Protein AF-A0AAJ0MKV3-F1 (afdb_monomer)

Organism: NCBI:txid260671

Structure (mmCIF, N/CA/C/O backbone):
data_AF-A0AAJ0MKV3-F1
#
_entry.id   AF-A0AAJ0MKV3-F1
#
loop_
_atom_site.group_PDB
_atom_site.id
_atom_site.type_symbol
_atom_site.label_atom_id
_atom_site.label_alt_id
_atom_site.label_comp_id
_atom_site.label_asym_id
_atom_site.label_entity_id
_atom_site.label_seq_id
_atom_site.pdbx_PDB_ins_code
_atom_site.Cartn_x
_atom_site.Cartn_y
_atom_site.Cartn_z
_atom_site.occupancy
_atom_site.B_iso_or_equiv
_atom_site.auth_seq_id
_atom_site.auth_comp_id
_atom_site.auth_asym_id
_atom_site.auth_atom_id
_atom_site.pdbx_PDB_model_num
ATOM 1 N N . ASN A 1 1 ? 8.457 12.440 8.730 1.00 50.19 1 ASN A N 1
ATOM 2 C CA . ASN A 1 1 ? 7.302 12.245 7.826 1.00 50.19 1 ASN A CA 1
ATOM 3 C C . ASN A 1 1 ? 7.473 13.050 6.554 1.00 50.19 1 ASN A C 1
ATOM 5 O O . ASN A 1 1 ? 7.252 14.252 6.588 1.00 50.19 1 ASN A O 1
ATOM 9 N N . ARG A 1 2 ? 7.881 12.411 5.450 1.00 69.75 2 ARG A N 1
ATOM 10 C CA . ARG A 1 2 ? 7.778 13.024 4.119 1.00 69.75 2 ARG A CA 1
ATOM 11 C C . ARG A 1 2 ? 6.390 12.705 3.550 1.00 69.75 2 ARG A C 1
ATOM 13 O O . ARG A 1 2 ? 6.001 11.540 3.612 1.00 69.75 2 ARG A O 1
ATOM 20 N N . PRO A 1 3 ? 5.633 13.694 3.052 1.00 78.44 3 PRO A N 1
ATOM 21 C CA . PRO A 1 3 ? 4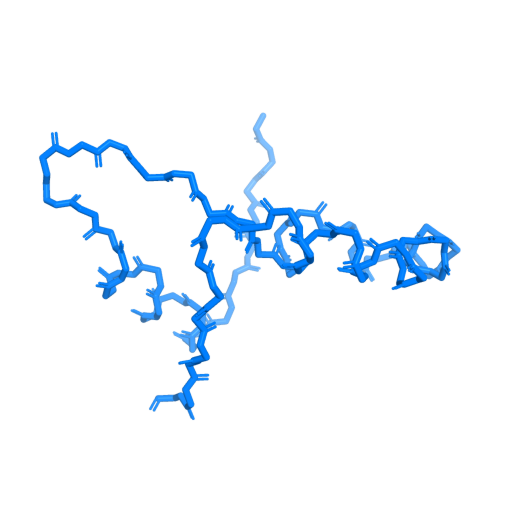.379 13.420 2.362 1.00 78.44 3 PRO A CA 1
ATOM 22 C C . PRO A 1 3 ? 4.648 12.603 1.088 1.00 78.44 3 PRO A C 1
ATOM 24 O O . PRO A 1 3 ? 5.605 12.877 0.365 1.00 78.44 3 PRO A O 1
ATOM 27 N N . CYS A 1 4 ? 3.812 11.596 0.831 1.00 79.75 4 CYS A N 1
ATOM 28 C CA . CYS A 1 4 ? 3.835 10.786 -0.387 1.00 79.75 4 CYS A CA 1
ATOM 29 C C . CYS A 1 4 ? 2.635 11.182 -1.251 1.00 79.75 4 CYS A C 1
ATOM 31 O O . CYS A 1 4 ? 1.495 11.134 -0.785 1.00 79.75 4 CYS A O 1
ATOM 33 N N . LEU A 1 5 ? 2.892 11.602 -2.490 1.00 86.81 5 LEU A N 1
ATOM 34 C CA . LEU A 1 5 ? 1.837 11.876 -3.461 1.00 86.81 5 LEU A CA 1
ATOM 35 C C . LEU A 1 5 ? 1.364 10.552 -4.064 1.00 86.81 5 LEU A C 1
ATOM 37 O O . LEU A 1 5 ? 2.176 9.763 -4.542 1.00 86.81 5 LEU A O 1
ATOM 41 N N . ILE A 1 6 ? 0.052 10.326 -4.055 1.00 90.50 6 ILE A N 1
ATOM 42 C CA . ILE A 1 6 ? -0.576 9.126 -4.614 1.00 90.50 6 ILE A CA 1
ATOM 43 C C . ILE A 1 6 ? -1.566 9.500 -5.717 1.00 90.50 6 ILE A C 1
ATOM 45 O O . ILE A 1 6 ? -2.192 10.558 -5.671 1.00 90.50 6 ILE A O 1
ATOM 49 N N . GLY A 1 7 ? -1.720 8.620 -6.707 1.00 91.69 7 GLY A N 1
ATOM 50 C CA . GLY A 1 7 ? -2.723 8.782 -7.761 1.00 91.69 7 GLY A CA 1
ATOM 51 C C . GLY A 1 7 ? -4.152 8.539 -7.262 1.00 91.69 7 GLY A C 1
ATOM 52 O O . GLY A 1 7 ? -4.365 7.859 -6.255 1.00 91.69 7 GLY A O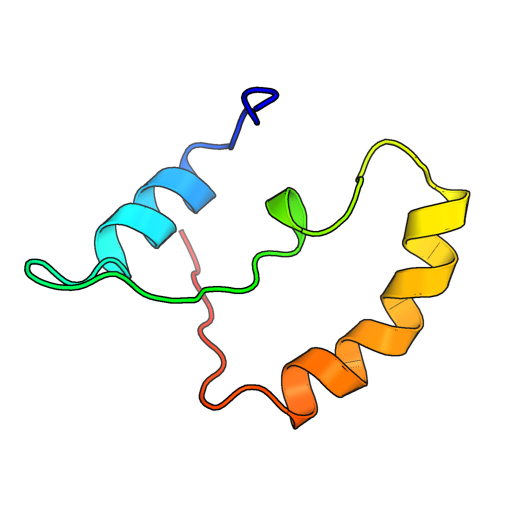 1
ATOM 53 N N . GLY A 1 8 ? -5.141 9.044 -8.007 1.00 94.25 8 GLY A N 1
ATOM 54 C CA . GLY A 1 8 ? -6.563 8.945 -7.645 1.00 94.25 8 GLY A CA 1
ATOM 55 C C . GLY A 1 8 ? -7.059 7.509 -7.454 1.00 94.25 8 GLY A C 1
ATOM 56 O O . GLY A 1 8 ? -7.802 7.240 -6.517 1.00 94.25 8 GLY A O 1
ATOM 57 N N . ASN A 1 9 ? -6.578 6.566 -8.270 1.00 93.75 9 ASN A N 1
ATOM 58 C CA . ASN A 1 9 ? -6.951 5.157 -8.136 1.00 93.75 9 ASN A CA 1
ATOM 59 C C . ASN A 1 9 ? -6.546 4.578 -6.764 1.00 93.75 9 ASN A C 1
ATOM 61 O O . ASN A 1 9 ? -7.359 3.997 -6.046 1.00 93.75 9 ASN A O 1
ATOM 65 N N . LEU A 1 10 ? -5.293 4.812 -6.355 1.00 93.25 10 LEU A N 1
ATOM 66 C CA . LEU A 1 10 ? -4.793 4.358 -5.058 1.00 93.25 10 LEU A CA 1
ATOM 67 C C . LEU A 1 10 ? -5.501 5.074 -3.902 1.00 93.25 10 LEU A C 1
ATOM 69 O O . LEU A 1 10 ? -5.795 4.452 -2.884 1.00 93.25 10 LEU A O 1
ATOM 73 N N . TYR A 1 11 ? -5.820 6.358 -4.062 1.00 94.62 11 TYR A N 1
ATOM 74 C CA . TYR A 1 11 ? -6.601 7.096 -3.073 1.00 94.62 11 TYR A CA 1
ATOM 75 C C . TYR A 1 11 ? -7.972 6.445 -2.822 1.00 94.62 11 TYR A C 1
ATOM 77 O O . TYR A 1 11 ? -8.307 6.149 -1.672 1.00 94.62 11 TYR A O 1
ATOM 85 N N . THR A 1 12 ? -8.733 6.148 -3.880 1.00 95.56 12 THR A N 1
ATOM 86 C CA . THR A 1 12 ? -10.047 5.496 -3.764 1.00 95.56 12 THR A CA 1
ATOM 87 C C . THR A 1 12 ? -9.931 4.103 -3.149 1.00 95.56 12 THR A C 1
ATOM 89 O O . THR A 1 12 ? -10.692 3.766 -2.238 1.00 95.56 12 THR A O 1
ATOM 92 N N . ALA A 1 13 ? -8.932 3.319 -3.563 1.00 95.19 13 ALA A N 1
ATOM 93 C CA . ALA A 1 13 ? -8.674 1.999 -2.998 1.00 95.19 13 ALA A CA 1
ATOM 94 C C . ALA A 1 13 ? -8.394 2.061 -1.486 1.00 95.19 13 ALA A C 1
ATOM 96 O O . ALA A 1 13 ? -8.956 1.288 -0.709 1.00 95.19 13 ALA A O 1
ATOM 97 N N . LEU A 1 14 ? -7.555 3.003 -1.039 1.00 94.19 14 LEU A N 1
ATOM 98 C C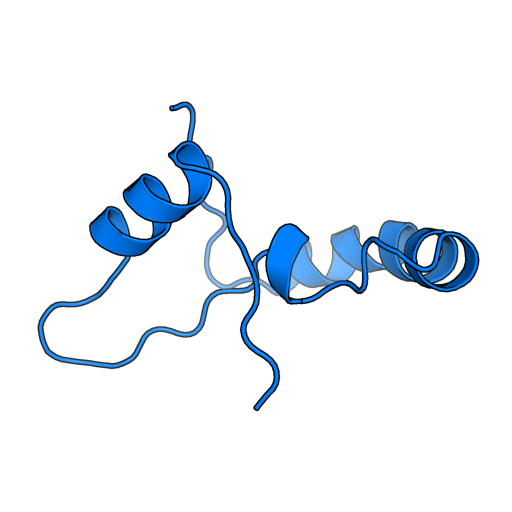A . LEU A 1 14 ? -7.236 3.177 0.381 1.00 94.19 14 LEU A CA 1
ATOM 99 C C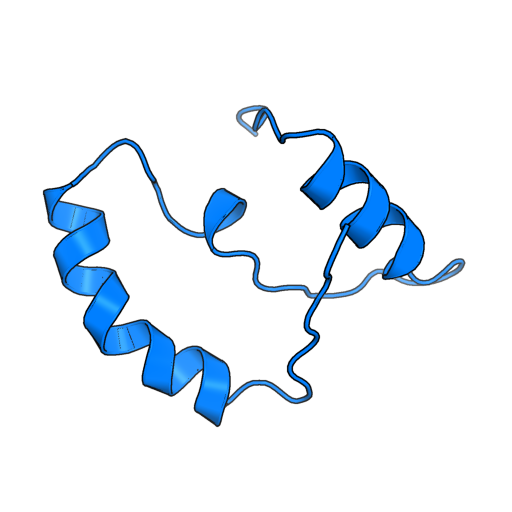 . LEU A 1 14 ? -8.467 3.578 1.197 1.00 94.19 14 LEU A C 1
ATOM 101 O O . LEU A 1 14 ? -8.653 3.061 2.300 1.00 94.19 14 LEU A O 1
ATOM 105 N N . LEU A 1 15 ? -9.326 4.451 0.660 1.00 93.81 15 LEU A N 1
ATOM 106 C CA . LEU A 1 15 ? -10.594 4.801 1.301 1.00 93.81 15 LEU A CA 1
ATOM 107 C C . LEU A 1 15 ? -11.517 3.589 1.441 1.00 93.81 15 LEU A C 1
ATOM 109 O O . LEU A 1 15 ? -12.063 3.373 2.523 1.00 93.81 15 LEU A O 1
ATOM 113 N N . ALA A 1 16 ? -11.655 2.787 0.385 1.00 94.00 16 ALA A N 1
ATOM 114 C CA . ALA A 1 16 ? -12.500 1.596 0.382 1.00 94.00 16 ALA A CA 1
ATOM 115 C C . ALA A 1 16 ? -11.976 0.489 1.315 1.00 94.00 16 ALA A C 1
ATOM 117 O O . ALA A 1 16 ? -12.753 -0.251 1.916 1.00 94.00 16 ALA A O 1
ATOM 118 N N . LEU A 1 17 ? -10.653 0.371 1.464 1.00 93.62 17 LEU A N 1
ATOM 119 C CA . LEU A 1 17 ? -10.015 -0.650 2.300 1.00 93.62 17 LEU A CA 1
ATOM 120 C C . LEU A 1 17 ? -9.849 -0.234 3.764 1.00 93.62 17 LEU A C 1
ATOM 122 O O . LEU A 1 17 ? -9.525 -1.082 4.604 1.00 93.62 17 LEU A O 1
ATOM 126 N N . A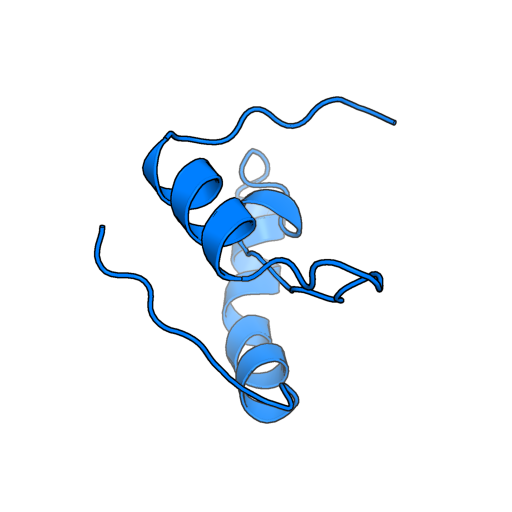RG A 1 18 ? -10.058 1.036 4.102 1.00 94.56 18 ARG A N 1
ATOM 127 C CA . ARG A 1 18 ? -9.942 1.526 5.474 1.00 94.56 18 ARG A CA 1
ATOM 128 C C . ARG A 1 18 ? -11.033 0.921 6.366 1.00 94.56 18 ARG A C 1
ATOM 130 O O . ARG A 1 18 ? -12.207 0.905 6.008 1.00 94.56 18 ARG A O 1
ATOM 137 N N . HIS A 1 19 ? -10.663 0.479 7.567 1.00 93.56 19 HIS A N 1
ATOM 138 C CA . HIS A 1 19 ? -11.650 0.182 8.608 1.00 93.56 19 HIS A CA 1
ATOM 139 C C . HIS A 1 19 ? -12.114 1.478 9.272 1.00 93.56 19 HIS A C 1
ATOM 141 O O . HIS A 1 19 ? -11.311 2.374 9.518 1.00 93.56 19 HIS A O 1
ATOM 147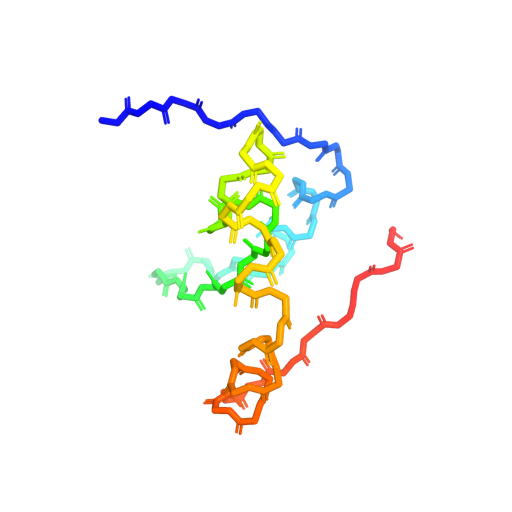 N N . ARG A 1 20 ? -13.409 1.576 9.581 1.00 92.25 20 ARG A N 1
ATOM 148 C CA . ARG A 1 20 ? -13.997 2.794 10.153 1.00 92.25 20 ARG A CA 1
ATOM 149 C C . ARG A 1 20 ? -13.443 3.127 11.543 1.00 92.25 20 ARG A C 1
ATOM 151 O O . ARG A 1 20 ? -13.287 4.300 11.859 1.00 92.25 20 ARG A O 1
ATOM 158 N N . ASP A 1 21 ? -13.115 2.108 12.327 1.00 95.06 21 ASP A N 1
ATOM 159 C CA . ASP A 1 21 ? -12.899 2.240 13.775 1.00 95.06 21 ASP A CA 1
ATOM 160 C C . ASP A 1 21 ? -11.511 1.768 14.227 1.00 95.06 21 ASP A C 1
ATOM 162 O O . ASP A 1 21 ? -11.155 1.919 15.393 1.00 95.06 21 ASP A O 1
ATOM 166 N N . LYS A 1 22 ? -10.691 1.227 13.317 1.00 94.12 22 LYS A N 1
ATOM 167 C CA . LYS A 1 22 ? -9.352 0.737 13.658 1.00 94.12 22 LYS A CA 1
ATOM 168 C C . LYS A 1 22 ? -8.329 0.968 12.551 1.00 94.12 22 LYS A C 1
ATOM 170 O O . LYS A 1 22 ? -8.689 0.971 11.371 1.00 94.12 22 LYS A O 1
ATOM 175 N N . PRO A 1 23 ? -7.040 1.112 12.900 1.00 93.38 23 PRO A N 1
ATOM 176 C CA . PRO A 1 23 ? -5.984 1.115 11.904 1.00 93.38 23 PRO A CA 1
ATOM 177 C C . PRO A 1 23 ? -5.949 -0.220 11.154 1.00 93.38 23 PRO A C 1
ATOM 179 O O . PRO A 1 23 ? -6.285 -1.282 11.686 1.00 93.38 23 PRO A O 1
ATOM 182 N N . ARG A 1 24 ? -5.518 -0.156 9.896 1.00 92.88 24 ARG A N 1
ATOM 183 C CA . ARG A 1 24 ? -5.286 -1.319 9.045 1.00 92.88 24 ARG A CA 1
ATOM 184 C C . ARG A 1 24 ? -3.866 -1.250 8.509 1.00 92.88 24 ARG A C 1
ATOM 186 O O . ARG A 1 24 ? -3.472 -0.224 7.963 1.00 92.88 24 ARG A O 1
ATOM 193 N N . TYR A 1 25 ? -3.127 -2.346 8.631 1.00 93.00 25 TYR A N 1
ATOM 194 C CA . TYR A 1 25 ? -1.832 -2.487 7.978 1.00 93.00 25 TYR A CA 1
ATOM 195 C C . TYR A 1 25 ? -2.046 -2.937 6.537 1.00 93.00 25 TYR A C 1
ATOM 197 O O . TYR A 1 25 ? -2.687 -3.958 6.281 1.00 93.00 25 TYR A O 1
ATOM 205 N N . LEU A 1 26 ? -1.539 -2.142 5.602 1.00 92.38 26 LEU A N 1
ATOM 206 C CA . LEU A 1 26 ? -1.553 -2.426 4.177 1.00 92.38 26 LEU A CA 1
ATOM 207 C C . LEU A 1 26 ? -0.134 -2.264 3.657 1.00 92.38 26 LEU A C 1
ATOM 209 O O . LEU A 1 26 ? 0.528 -1.271 3.953 1.00 92.38 26 LEU A O 1
ATOM 213 N N . TRP A 1 27 ? 0.306 -3.238 2.873 1.00 91.56 27 TRP A N 1
ATOM 214 C CA . TRP A 1 27 ? 1.481 -3.076 2.041 1.00 91.56 27 TRP A CA 1
ATOM 215 C C . TRP A 1 27 ? 1.022 -2.593 0.668 1.00 91.56 27 TRP A C 1
ATOM 217 O O . TRP A 1 27 ? 0.138 -3.200 0.063 1.00 91.56 27 TRP A O 1
ATOM 227 N N . VAL A 1 28 ? 1.590 -1.480 0.214 1.00 90.38 28 VAL A N 1
ATOM 228 C CA . VAL A 1 28 ? 1.301 -0.869 -1.085 1.00 90.38 28 VAL A CA 1
ATOM 229 C C . VAL A 1 28 ? 2.642 -0.568 -1.728 1.00 90.38 28 VAL A C 1
ATOM 231 O O . VAL A 1 28 ? 3.387 0.260 -1.213 1.00 90.38 28 VAL A O 1
ATOM 234 N N . ASP A 1 29 ? 2.958 -1.222 -2.838 1.00 84.38 29 ASP A N 1
ATOM 235 C CA . ASP A 1 29 ? 4.236 -1.092 -3.545 1.00 84.38 29 ASP A CA 1
ATOM 236 C C . ASP A 1 29 ? 4.569 0.368 -3.899 1.00 84.38 29 ASP A C 1
ATOM 238 O O . ASP A 1 29 ? 5.701 0.810 -3.716 1.00 84.38 29 ASP A O 1
ATOM 242 N N . ALA A 1 30 ? 3.573 1.157 -4.313 1.00 83.31 30 ALA A N 1
ATOM 243 C CA . ALA A 1 30 ? 3.738 2.576 -4.636 1.00 83.31 30 ALA A CA 1
ATOM 244 C C . ALA A 1 30 ? 4.130 3.462 -3.432 1.00 83.31 30 ALA A C 1
ATOM 246 O O . ALA A 1 30 ? 4.618 4.570 -3.633 1.00 83.31 30 ALA A O 1
ATOM 247 N N . ILE A 1 31 ? 3.906 2.994 -2.198 1.00 86.62 31 ILE A N 1
ATOM 248 C CA . ILE A 1 31 ? 4.203 3.735 -0.958 1.00 86.62 31 ILE A CA 1
ATOM 249 C C . ILE A 1 31 ? 5.407 3.126 -0.232 1.00 86.62 31 ILE A C 1
ATOM 251 O O . ILE A 1 31 ? 6.259 3.847 0.278 1.00 86.62 31 ILE A O 1
ATOM 255 N N . CYS A 1 32 ? 5.458 1.797 -0.144 1.00 85.75 32 CYS A N 1
ATOM 256 C CA . CYS A 1 32 ? 6.450 1.060 0.631 1.00 85.75 32 CYS A CA 1
ATOM 257 C C . CYS A 1 32 ? 7.783 0.887 -0.102 1.00 85.75 32 CYS A C 1
ATOM 259 O O . CYS A 1 32 ? 8.779 0.607 0.558 1.00 85.75 32 CYS A O 1
ATOM 261 N N . ILE A 1 33 ? 7.807 1.023 -1.430 1.00 80.06 33 ILE A N 1
ATOM 262 C CA . ILE A 1 33 ? 9.031 0.954 -2.229 1.00 80.06 33 ILE A CA 1
ATOM 263 C C . ILE A 1 33 ? 9.384 2.363 -2.683 1.00 80.06 33 ILE A C 1
ATOM 265 O O . ILE A 1 33 ? 8.540 3.097 -3.203 1.00 80.06 33 ILE A O 1
ATOM 269 N N . ASN A 1 34 ? 10.651 2.732 -2.533 1.00 76.94 34 ASN A N 1
ATOM 270 C CA . ASN A 1 34 ? 11.175 3.944 -3.132 1.00 76.94 34 ASN A CA 1
ATOM 271 C C . ASN A 1 34 ? 11.220 3.796 -4.660 1.00 76.94 34 ASN A C 1
ATOM 273 O O . ASN A 1 34 ? 12.173 3.285 -5.241 1.00 76.94 34 ASN A O 1
ATOM 277 N N . GLN A 1 35 ? 10.168 4.264 -5.326 1.00 70.12 35 GLN A N 1
ATOM 278 C CA . GLN A 1 35 ? 10.042 4.147 -6.779 1.00 70.12 35 GLN A CA 1
ATOM 279 C C . GLN A 1 35 ? 11.074 4.985 -7.555 1.00 70.12 35 GLN A C 1
ATOM 281 O O . GLN A 1 35 ? 11.253 4.750 -8.748 1.00 70.12 35 GLN A O 1
ATOM 286 N N . SER A 1 36 ? 11.735 5.958 -6.910 1.00 76.00 36 SER A N 1
ATOM 287 C CA . SER A 1 36 ? 12.737 6.820 -7.555 1.00 76.00 36 SER A CA 1
ATOM 288 C C . SER A 1 36 ? 14.138 6.209 -7.627 1.00 76.00 36 SER A C 1
ATOM 290 O O . SER A 1 36 ? 14.965 6.698 -8.394 1.00 76.00 36 SER A O 1
ATOM 292 N N . ASP A 1 37 ? 14.397 5.132 -6.882 1.00 77.94 37 ASP A N 1
ATOM 293 C CA . ASP A 1 37 ? 15.660 4.401 -6.931 1.00 77.94 37 ASP A CA 1
ATOM 294 C C . ASP A 1 37 ? 15.477 3.078 -7.690 1.00 77.94 37 ASP A C 1
ATOM 296 O O . ASP A 1 37 ? 14.936 2.091 -7.189 1.00 77.94 37 ASP A O 1
ATOM 300 N N . ILE A 1 38 ? 15.925 3.066 -8.946 1.00 72.56 38 ILE A N 1
ATOM 301 C CA . ILE A 1 38 ? 15.822 1.903 -9.836 1.00 72.56 38 ILE A CA 1
ATOM 302 C C . ILE A 1 38 ? 16.681 0.734 -9.326 1.00 72.56 38 ILE A C 1
ATOM 304 O O . ILE A 1 38 ? 16.297 -0.425 -9.498 1.00 72.56 38 ILE A O 1
ATOM 308 N N . ALA A 1 39 ? 17.818 1.010 -8.681 1.00 68.88 39 ALA A N 1
ATOM 309 C CA . ALA A 1 39 ? 18.677 -0.032 -8.129 1.00 68.88 39 ALA A CA 1
ATOM 310 C C . ALA A 1 39 ? 18.002 -0.701 -6.921 1.00 68.88 39 ALA A C 1
ATOM 312 O O . ALA A 1 39 ? 17.938 -1.929 -6.854 1.00 68.88 39 ALA A O 1
ATOM 313 N N . GLU A 1 40 ? 17.405 0.091 -6.027 1.00 65.25 40 GLU A N 1
ATOM 314 C CA . GLU A 1 40 ? 16.617 -0.407 -4.894 1.00 65.25 40 GLU A CA 1
ATOM 315 C C . GLU A 1 40 ? 15.377 -1.190 -5.361 1.00 65.25 40 GLU A C 1
ATOM 317 O O . GLU A 1 40 ? 15.081 -2.275 -4.850 1.00 65.25 40 GLU A O 1
ATOM 322 N N . LYS A 1 41 ? 14.669 -0.684 -6.376 1.00 65.25 41 LYS A N 1
ATOM 323 C CA . LYS A 1 41 ? 13.492 -1.340 -6.959 1.00 65.25 41 LYS A CA 1
ATOM 324 C C . LYS A 1 41 ? 13.827 -2.710 -7.550 1.00 65.25 41 LYS A C 1
ATOM 326 O O . LYS A 1 41 ? 13.087 -3.667 -7.326 1.00 65.25 41 LYS A O 1
ATOM 331 N N . ASN A 1 42 ? 14.951 -2.830 -8.256 1.00 69.25 42 ASN A N 1
ATOM 332 C CA . ASN A 1 42 ? 15.384 -4.094 -8.857 1.00 69.25 42 ASN A CA 1
ATOM 333 C C . ASN A 1 42 ? 15.777 -5.153 -7.816 1.00 69.25 42 ASN A C 1
ATOM 335 O O . ASN A 1 42 ? 15.611 -6.342 -8.078 1.00 69.25 42 ASN A O 1
ATOM 339 N N . VAL A 1 43 ? 16.236 -4.747 -6.629 1.00 71.81 43 VAL A N 1
ATOM 340 C CA . VAL A 1 43 ? 16.504 -5.662 -5.505 1.00 71.81 43 VAL A CA 1
ATOM 341 C C . VAL A 1 43 ? 15.211 -6.106 -4.810 1.00 71.81 43 VAL A C 1
ATOM 343 O O . VAL A 1 43 ? 15.094 -7.263 -4.403 1.00 71.81 43 VAL A O 1
ATOM 346 N N . HIS A 1 44 ? 14.218 -5.220 -4.705 1.00 63.81 44 HIS A N 1
ATOM 347 C CA . HIS A 1 44 ? 12.954 -5.517 -4.024 1.00 63.81 44 HIS A CA 1
ATOM 348 C C . HIS A 1 44 ? 11.929 -6.258 -4.893 1.00 63.81 44 HIS A C 1
ATOM 350 O O . HIS A 1 44 ? 11.124 -7.017 -4.352 1.00 63.81 44 HIS A O 1
ATOM 356 N N . MET A 1 45 ? 11.955 -6.106 -6.223 1.00 70.19 45 MET A N 1
ATOM 357 C CA . MET A 1 45 ? 11.037 -6.824 -7.125 1.00 70.19 45 MET A CA 1
ATOM 358 C C . MET A 1 45 ? 11.081 -8.356 -6.949 1.00 70.19 45 MET A C 1
ATOM 360 O O . MET A 1 45 ? 10.014 -8.951 -6.787 1.00 70.19 45 MET A O 1
ATOM 364 N N . PRO A 1 46 ? 12.258 -9.014 -6.882 1.00 68.62 46 PRO A N 1
ATOM 365 C CA . PRO A 1 46 ? 12.342 -10.440 -6.571 1.00 68.62 46 PRO A CA 1
ATOM 366 C C . PRO A 1 46 ? 11.713 -10.797 -5.220 1.00 68.62 46 PRO A C 1
ATOM 368 O O . PRO A 1 46 ? 11.145 -11.870 -5.074 1.00 68.62 46 PRO A O 1
ATOM 371 N N . GLN A 1 47 ? 11.759 -9.903 -4.231 1.00 78.31 47 GLN A N 1
ATOM 372 C CA . GLN A 1 47 ? 11.231 -10.160 -2.888 1.00 78.31 47 GLN A CA 1
ATOM 373 C C . GLN A 1 47 ? 9.711 -9.986 -2.783 1.00 78.31 47 GLN A C 1
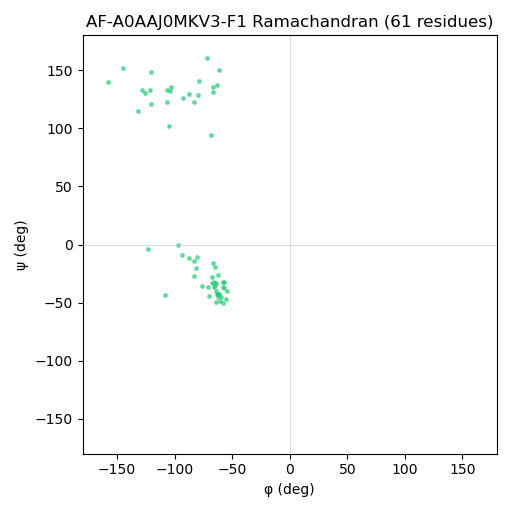ATOM 375 O O . GLN A 1 47 ? 9.121 -10.412 -1.787 1.00 78.31 47 GLN A O 1
ATOM 380 N N . MET A 1 48 ? 9.045 -9.423 -3.799 1.00 82.81 48 MET A N 1
ATOM 381 C CA . MET A 1 48 ? 7.584 -9.278 -3.797 1.00 82.81 48 MET A CA 1
ATOM 382 C C . MET A 1 48 ? 6.874 -10.622 -3.623 1.00 82.81 48 MET A C 1
ATOM 384 O O . MET A 1 48 ? 5.835 -10.677 -2.964 1.00 82.81 48 MET A O 1
ATOM 388 N N . HIS A 1 49 ? 7.453 -11.722 -4.125 1.00 83.62 49 HIS A N 1
ATOM 389 C CA . HIS A 1 49 ? 6.879 -13.055 -3.931 1.00 83.62 49 HIS A CA 1
ATOM 390 C C . HIS A 1 49 ? 6.731 -13.399 -2.439 1.00 83.62 49 HIS A C 1
ATOM 392 O O . HIS A 1 49 ? 5.740 -14.012 -2.052 1.00 83.62 49 HIS A O 1
ATOM 398 N N . LEU A 1 50 ? 7.675 -12.977 -1.586 1.00 88.06 50 LEU A N 1
ATOM 399 C CA . LEU A 1 50 ? 7.627 -13.226 -0.144 1.00 88.06 50 LEU A CA 1
ATOM 400 C C . LEU A 1 50 ? 6.529 -12.402 0.521 1.00 88.06 50 LEU A C 1
ATOM 402 O O . LEU A 1 50 ? 5.881 -12.888 1.444 1.00 88.06 50 LEU A O 1
ATOM 406 N N . VAL A 1 51 ? 6.311 -11.170 0.056 1.00 88.44 51 VAL A N 1
ATOM 407 C CA . VAL A 1 51 ? 5.231 -10.311 0.553 1.00 88.44 51 VAL A CA 1
ATOM 408 C C . VAL A 1 51 ? 3.881 -10.935 0.226 1.00 88.44 51 VAL A C 1
ATOM 410 O O . VAL A 1 51 ? 3.068 -11.109 1.128 1.00 88.44 51 VAL A O 1
ATOM 413 N N . TYR A 1 52 ? 3.663 -11.345 -1.026 1.00 86.44 52 TYR A N 1
ATOM 414 C CA . TYR A 1 52 ? 2.422 -12.012 -1.420 1.00 86.44 52 TYR A CA 1
ATOM 415 C C . TYR A 1 52 ? 2.219 -13.339 -0.686 1.00 86.44 52 TYR A C 1
ATOM 417 O O . TYR A 1 52 ? 1.122 -13.601 -0.203 1.00 86.44 52 TYR A O 1
ATOM 425 N N . GLN A 1 53 ? 3.275 -14.145 -0.544 1.00 89.94 53 GLN A N 1
ATOM 426 C CA . GLN A 1 53 ? 3.218 -15.429 0.157 1.00 89.94 53 GLN A CA 1
ATOM 427 C C . GLN A 1 53 ? 2.904 -15.275 1.652 1.00 89.94 53 GLN A C 1
ATOM 429 O O . GLN A 1 53 ? 2.238 -16.130 2.230 1.00 89.94 53 GLN A O 1
ATOM 434 N N . ARG A 1 54 ? 3.397 -14.210 2.294 1.00 90.25 54 ARG A N 1
ATOM 435 C CA . ARG A 1 54 ? 3.210 -13.959 3.734 1.00 90.25 54 ARG A CA 1
ATOM 436 C C . ARG A 1 54 ? 2.005 -13.073 4.046 1.00 90.25 54 ARG A C 1
ATOM 438 O O . ARG A 1 54 ? 1.660 -12.914 5.216 1.00 90.25 54 ARG A O 1
ATOM 445 N N . ALA A 1 55 ? 1.374 -12.473 3.041 1.00 91.12 55 ALA A N 1
ATOM 446 C CA . ALA A 1 55 ? 0.209 -11.629 3.241 1.00 91.12 55 ALA A CA 1
ATOM 447 C C . ALA A 1 55 ? -0.976 -12.460 3.747 1.00 91.12 55 ALA A C 1
ATOM 449 O O . ALA A 1 55 ? -1.350 -13.465 3.151 1.00 91.12 55 ALA A O 1
ATOM 450 N N . ALA A 1 56 ? -1.640 -11.987 4.805 1.00 92.88 56 ALA A N 1
ATOM 451 C CA . ALA A 1 56 ? -2.873 -12.613 5.291 1.00 92.88 56 ALA A CA 1
ATOM 452 C C . ALA A 1 56 ? -4.010 -12.562 4.249 1.00 92.88 56 ALA A C 1
ATOM 454 O O . ALA A 1 56 ? -4.931 -13.376 4.273 1.00 92.88 56 ALA A O 1
ATOM 455 N N . ARG A 1 57 ? -3.972 -11.570 3.353 1.00 92.50 57 ARG A N 1
ATOM 456 C CA . ARG A 1 57 ? -4.895 -11.412 2.228 1.00 92.50 57 ARG A CA 1
ATOM 457 C C . ARG A 1 57 ? -4.249 -10.545 1.157 1.00 92.50 57 ARG A C 1
ATOM 459 O O . ARG A 1 57 ? -3.672 -9.509 1.480 1.00 92.50 57 ARG A O 1
ATOM 466 N N . VAL A 1 58 ? -4.442 -10.920 -0.102 1.00 92.00 58 VAL A N 1
ATOM 467 C CA . VAL A 1 58 ? -4.123 -10.087 -1.266 1.00 92.00 58 VAL A CA 1
ATOM 468 C C . VAL A 1 58 ? -5.423 -9.503 -1.810 1.00 92.00 58 VAL A C 1
ATOM 470 O O . VAL A 1 58 ? -6.434 -10.199 -1.888 1.00 92.00 58 VAL A O 1
ATOM 473 N N . VAL A 1 59 ? -5.417 -8.212 -2.136 1.00 92.25 59 VAL A N 1
ATOM 474 C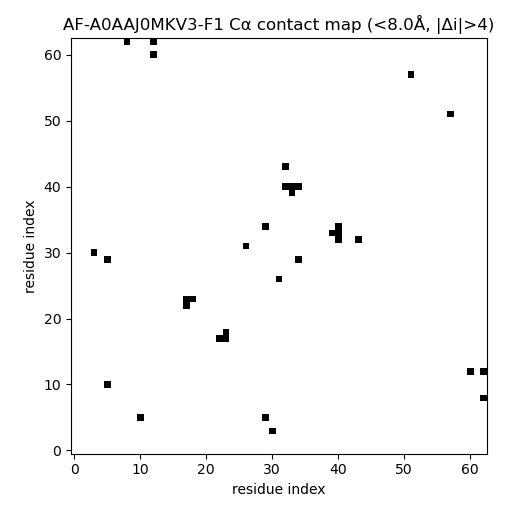 CA . VAL A 1 59 ? -6.567 -7.510 -2.717 1.00 92.25 59 VAL A CA 1
ATOM 475 C C . VAL A 1 59 ? -6.147 -6.942 -4.063 1.00 92.25 59 VAL A C 1
ATOM 477 O O . VAL A 1 59 ? -5.101 -6.306 -4.157 1.00 92.25 59 VAL A O 1
ATOM 480 N N . VAL A 1 60 ? -6.977 -7.154 -5.081 1.00 91.00 60 VAL A N 1
ATOM 481 C CA . VAL A 1 60 ? -6.827 -6.534 -6.400 1.00 91.00 60 VAL A CA 1
ATOM 482 C C . VAL A 1 60 ? -7.853 -5.411 -6.516 1.00 91.00 60 VAL A C 1
ATOM 484 O O . VAL A 1 60 ? -9.020 -5.609 -6.182 1.00 91.00 60 VAL A O 1
ATOM 487 N N . TRP A 1 61 ? -7.413 -4.236 -6.966 1.00 90.81 61 TRP A N 1
ATOM 488 C CA . TRP A 1 61 ? -8.256 -3.058 -7.172 1.00 90.81 61 TRP A CA 1
ATOM 489 C C . TRP A 1 61 ? -8.185 -2.636 -8.639 1.00 90.81 61 TRP A C 1
ATOM 491 O O . TRP A 1 61 ? -7.097 -2.367 -9.144 1.00 90.81 61 TRP A O 1
ATOM 501 N N . LEU A 1 62 ? -9.326 -2.616 -9.327 1.00 89.31 62 LEU A N 1
ATOM 502 C CA . LEU A 1 62 ? -9.377 -2.463 -10.787 1.00 89.31 62 LEU A CA 1
ATOM 503 C C . LEU A 1 62 ? -9.639 -1.029 -11.268 1.00 89.31 62 LEU A C 1
ATOM 505 O O . LEU A 1 62 ? -9.630 -0.804 -12.475 1.00 89.31 62 LEU A O 1
ATOM 509 N N . GLY A 1 63 ? -9.805 -0.070 -10.354 1.00 75.06 63 GLY A N 1
ATOM 510 C CA . GLY A 1 63 ? -10.305 1.265 -10.694 1.00 75.06 63 GLY A CA 1
ATOM 511 C C . GLY A 1 63 ? -11.706 1.459 -10.170 1.00 75.06 63 GLY A C 1
ATOM 512 O O . G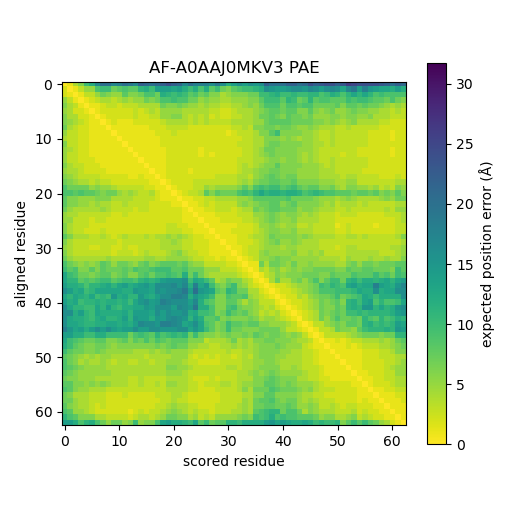LY A 1 63 ? -12.607 0.773 -10.692 1.00 75.06 63 GLY A O 1
#

Radius of gyration: 13.09 Å; Cα contacts (8 Å, |Δi|>4): 17; chains: 1; bounding box: 33×29×25 Å

Solvent-accessible surface area (backbone atoms only — not comparable to full-atom values): 4412 Å² total; per-residue (Å²): 137,81,89,80,91,76,56,70,61,60,51,53,50,51,62,72,70,52,53,95,88,49,91,73,93,76,91,46,68,89,75,76,40,64,83,88,39,66,71,61,41,64,64,46,58,74,50,47,58,56,53,62,72,68,42,96,70,88,85,88,83,90,119

Secondary structure (DSSP, 8-state):
-------HHHHHHHHHH--SSS------HHHHS-TT-HHHHHHHTTTHHHHHHH-S-------

InterPro domains:
  IPR010730 Heterokaryon incompatibility [PF06985] (6-63)
  IPR052895 Heterokaryon Regulation/Transcriptional Modulator [PTHR24148] (4-63)

Mean predicted aligned error: 5.44 Å

pLDDT: mean 84.83, std 10.35, range [50.19, 95.56]

Foldseek 3Di:
DDDQDDDPQVVVVCVVPADPPDDDDDDDCSPNFPPVDPVSVVVCVVVVVVVVVPDPDDDDRDD

Sequence (63 aa):
NRPCLIGGNLYTALLALRHRDKPRYLWVDAICINQSDIAEKNVHMPQMHLVYQRAARVVVWLG